Protein AF-A0A392PZQ1-F1 (afdb_monomer)

Radius of gyration: 26.03 Å; Cα contacts (8 Å, |Δi|>4): 88; chains: 1; bounding box: 62×76×44 Å

pLDDT: mean 73.91, std 17.47, range [31.88, 94.69]

Solvent-accessible surface area (backbone atoms only — not comparable to full-atom values): 9974 Å² total; per-residue (Å²): 134,83,72,37,95,50,44,59,58,92,87,61,80,87,68,100,63,94,55,64,68,43,90,57,53,66,61,51,47,54,50,51,54,52,51,58,60,44,26,81,44,32,63,87,44,36,67,52,45,55,63,58,59,74,37,60,88,72,41,27,50,67,57,52,53,47,53,52,34,34,53,33,22,50,72,68,48,76,89,65,60,72,80,84,67,94,89,56,94,80,79,88,80,89,86,88,86,86,65,92,79,76,46,70,75,55,50,59,50,52,53,54,55,51,52,52,52,52,50,50,52,51,50,52,55,54,56,62,72,70,59,80,88,73,86,87,79,92,82,85,86,88,83,84,80,90,76,89,82,89,81,136

Secondary structure (DSSP, 8-state):
-PPPSSSS-TT-------SPBPS-HHHHHHHHHHHHHHHTT-GGGHHHHHHHHTTSSS-BHHHHHHHHHHHHHHHH-TT-S----TT------------TT--HHHHHHHHHHHHHHHHHHHHHHHHHHT---PPP----------------

Sequence (152 aa):
SKPASTPLDPAIKLHIDDSKPYIDVSQYRRLIGKLLYLTNTRPDISFATQQLSQFLHKPTVTHYNAACRVIRYLKHNPGRGIMFPRNSDLQILGFSDSDWAGCLDTIQKNQLVATVSSLAHLLYHGRLRNRPLCQDHPQRLSTELCQVQHVN

Mean predicted aligned error: 15.49 Å

Nearest PDB structures (foldseek):
  2rn7-assembly1_A  TM=2.295E-01  e=3.255E+00  Shigella flexneri

Structure (mmCIF, N/CA/C/O backbone):
data_AF-A0A392PZQ1-F1
#
_entry.id   AF-A0A392PZQ1-F1
#
loop_
_atom_site.group_PDB
_atom_site.id
_atom_site.type_symbol
_atom_site.label_atom_id
_atom_site.label_alt_id
_atom_site.label_comp_id
_atom_site.label_asym_id
_atom_site.label_entity_id
_atom_site.label_seq_id
_atom_site.pdbx_PDB_ins_code
_atom_site.Cartn_x
_atom_site.Cartn_y
_atom_site.Cartn_z
_atom_site.occupancy
_atom_site.B_iso_or_equiv
_atom_site.auth_seq_id
_atom_site.auth_comp_id
_atom_site.auth_asym_id
_atom_site.auth_atom_id
_atom_site.pdbx_PDB_model_num
ATOM 1 N N . SER A 1 1 ? -7.502 -17.627 -6.348 1.00 51.25 1 SER A N 1
ATOM 2 C CA . SER A 1 1 ? -6.379 -16.838 -5.785 1.00 51.25 1 SER A CA 1
ATOM 3 C C . SER A 1 1 ? -6.239 -17.114 -4.293 1.00 51.25 1 SER A C 1
ATOM 5 O O . SER A 1 1 ? -7.239 -17.015 -3.593 1.00 51.25 1 SER A O 1
ATOM 7 N N . LYS A 1 2 ? -5.039 -17.453 -3.799 1.00 65.81 2 LYS A N 1
ATOM 8 C CA . LYS A 1 2 ? -4.802 -17.747 -2.371 1.00 65.81 2 LYS A CA 1
ATOM 9 C C . LYS A 1 2 ? -4.878 -16.462 -1.512 1.00 65.81 2 LYS A C 1
ATOM 11 O O . LYS A 1 2 ? -4.329 -15.438 -1.949 1.00 65.81 2 LYS A O 1
ATOM 16 N N . PRO A 1 3 ? -5.556 -16.480 -0.347 1.00 66.75 3 PRO A N 1
ATOM 17 C CA . PRO A 1 3 ? -5.645 -15.323 0.547 1.00 66.75 3 PRO A CA 1
ATOM 18 C C . PRO A 1 3 ? -4.265 -14.962 1.111 1.00 66.75 3 PRO A C 1
ATOM 20 O O . PRO A 1 3 ? -3.400 -15.823 1.247 1.00 66.75 3 PRO A O 1
ATOM 23 N N . ALA A 1 4 ? -4.042 -13.677 1.386 1.00 75.38 4 ALA A N 1
ATOM 24 C CA . ALA A 1 4 ? -2.815 -13.196 2.017 1.00 75.38 4 ALA A CA 1
ATOM 25 C C . ALA A 1 4 ? -3.098 -12.899 3.492 1.00 75.38 4 ALA A C 1
ATOM 27 O O . ALA A 1 4 ? -4.072 -12.212 3.790 1.00 75.38 4 ALA A O 1
ATOM 28 N N . SER A 1 5 ? -2.257 -13.406 4.399 1.00 76.44 5 SER A N 1
ATOM 29 C CA . SER A 1 5 ? -2.388 -13.145 5.841 1.00 76.44 5 SER A CA 1
ATOM 30 C C . SER A 1 5 ? -1.829 -11.781 6.250 1.00 76.44 5 SER A C 1
ATOM 32 O O . SER A 1 5 ? -2.225 -11.253 7.283 1.00 76.44 5 SER A O 1
ATOM 34 N N . THR A 1 6 ? -0.919 -11.212 5.452 1.00 81.12 6 THR A N 1
ATOM 35 C CA . THR A 1 6 ? -0.317 -9.894 5.685 1.00 81.12 6 THR A CA 1
ATOM 36 C C . THR A 1 6 ? -0.540 -8.970 4.486 1.00 81.12 6 THR A C 1
ATOM 38 O O . THR A 1 6 ? -0.497 -9.445 3.339 1.00 81.12 6 THR A O 1
ATOM 41 N N . PRO A 1 7 ? -0.758 -7.660 4.721 1.00 78.00 7 PRO A N 1
ATOM 42 C CA . PRO A 1 7 ? -1.007 -6.694 3.653 1.00 78.00 7 PRO A CA 1
ATOM 43 C C . PRO A 1 7 ? 0.231 -6.469 2.778 1.00 78.00 7 PRO A C 1
ATOM 45 O O . PRO A 1 7 ? 0.112 -6.407 1.556 1.00 78.00 7 PRO A O 1
ATOM 48 N N . LEU A 1 8 ? 1.418 -6.438 3.389 1.00 82.50 8 LEU A N 1
ATOM 49 C CA . LEU A 1 8 ? 2.707 -6.347 2.708 1.00 82.50 8 LEU A CA 1
ATOM 50 C C . LEU A 1 8 ? 3.603 -7.526 3.112 1.00 82.50 8 LEU A C 1
ATOM 52 O O . LEU A 1 8 ? 3.413 -8.138 4.166 1.00 82.50 8 LEU A O 1
ATOM 56 N N . ASP A 1 9 ? 4.544 -7.880 2.243 1.00 76.50 9 ASP A N 1
ATOM 57 C CA . ASP A 1 9 ? 5.581 -8.859 2.556 1.00 76.50 9 ASP A CA 1
ATOM 58 C C . ASP A 1 9 ? 6.797 -8.144 3.161 1.00 76.50 9 ASP A C 1
ATOM 60 O O . ASP A 1 9 ? 7.374 -7.307 2.467 1.00 76.50 9 ASP A O 1
ATOM 64 N N . PRO A 1 10 ? 7.214 -8.441 4.403 1.00 67.50 10 PRO A N 1
ATOM 65 C CA . PRO A 1 10 ? 8.396 -7.813 4.992 1.00 67.50 10 PRO A CA 1
ATOM 66 C C . PRO A 1 10 ? 9.700 -8.183 4.265 1.00 67.50 10 PRO A C 1
ATOM 68 O O . PRO A 1 10 ? 10.676 -7.444 4.367 1.00 67.50 10 PRO A O 1
ATOM 71 N N . ALA A 1 11 ? 9.728 -9.287 3.507 1.00 70.38 11 ALA A N 1
ATOM 72 C CA . ALA A 1 11 ? 10.891 -9.665 2.707 1.00 70.38 11 ALA A CA 1
ATOM 73 C C . ALA A 1 11 ? 11.013 -8.854 1.403 1.00 70.38 11 ALA A C 1
ATOM 75 O O . ALA A 1 11 ? 12.096 -8.784 0.823 1.00 70.38 11 ALA A O 1
ATOM 76 N N . ILE A 1 12 ? 9.924 -8.233 0.933 1.00 71.19 12 ILE A N 1
ATOM 77 C CA . ILE A 1 12 ? 9.902 -7.476 -0.323 1.00 71.19 12 ILE A CA 1
ATOM 78 C C . ILE A 1 12 ? 10.064 -5.990 -0.007 1.00 71.19 12 ILE A C 1
ATOM 80 O O . ILE A 1 12 ? 9.107 -5.306 0.360 1.00 71.19 12 ILE A O 1
ATOM 84 N N . LYS A 1 13 ? 11.280 -5.472 -0.194 1.00 72.81 13 LYS A N 1
ATOM 85 C CA . LYS A 1 13 ? 11.539 -4.029 -0.168 1.00 72.81 13 LYS A CA 1
ATOM 86 C C . LYS A 1 13 ? 11.158 -3.428 -1.518 1.00 72.81 13 LYS A C 1
ATOM 88 O O . LYS A 1 13 ? 11.795 -3.705 -2.531 1.00 72.81 13 LYS A O 1
ATOM 93 N N . LEU A 1 14 ? 10.095 -2.630 -1.521 1.00 77.25 14 LEU A N 1
ATOM 94 C CA . LEU A 1 14 ? 9.720 -1.831 -2.684 1.00 77.25 14 LEU A CA 1
ATOM 95 C C . LEU A 1 14 ? 10.767 -0.729 -2.859 1.00 77.25 14 LEU A C 1
ATOM 97 O O . LEU A 1 14 ? 11.026 0.017 -1.916 1.00 77.25 14 LEU A O 1
ATOM 101 N N . HIS A 1 15 ? 11.372 -0.661 -4.036 1.00 76.31 15 HIS A N 1
ATOM 102 C CA . HIS A 1 15 ? 12.304 0.392 -4.411 1.00 76.31 15 HIS A CA 1
ATOM 103 C C . HIS A 1 15 ? 12.143 0.715 -5.893 1.00 76.31 15 HIS A C 1
ATOM 105 O O . HIS A 1 15 ? 11.489 -0.021 -6.643 1.00 76.31 15 HIS A O 1
ATOM 111 N N . ILE A 1 16 ? 12.695 1.853 -6.307 1.00 71.81 16 ILE A N 1
ATOM 112 C CA . ILE A 1 16 ? 12.741 2.234 -7.717 1.00 71.81 16 ILE A CA 1
ATOM 113 C C . ILE A 1 16 ? 13.673 1.258 -8.446 1.00 71.81 16 ILE A C 1
ATOM 115 O O . ILE A 1 16 ? 14.885 1.433 -8.475 1.00 71.81 16 ILE A O 1
ATOM 119 N N . ASP A 1 17 ? 13.065 0.232 -9.031 1.00 72.69 17 ASP A N 1
ATOM 120 C CA . ASP A 1 17 ? 13.714 -0.804 -9.828 1.00 72.69 17 ASP A CA 1
ATOM 121 C C . ASP A 1 17 ? 13.522 -0.576 -11.332 1.00 72.69 17 ASP A C 1
ATOM 123 O O . ASP A 1 17 ? 12.418 -0.243 -11.768 1.00 72.69 17 ASP A O 1
ATOM 127 N N . ASP A 1 18 ? 14.520 -0.953 -12.140 1.00 67.00 18 ASP A N 1
ATOM 128 C CA . ASP A 1 18 ? 14.420 -1.072 -13.613 1.00 67.00 18 ASP A CA 1
ATOM 129 C C . ASP A 1 18 ? 13.617 -2.311 -14.072 1.00 67.00 18 ASP A C 1
ATOM 131 O O . ASP A 1 18 ? 13.656 -2.745 -15.227 1.00 67.00 18 ASP A O 1
ATOM 135 N N . SER A 1 19 ? 12.858 -2.911 -13.154 1.00 76.44 19 SER A N 1
ATOM 136 C CA . SER A 1 19 ? 11.942 -4.007 -13.454 1.00 76.44 19 SER A CA 1
ATOM 137 C C . SER A 1 19 ? 10.848 -3.582 -14.444 1.00 76.44 19 SER A C 1
ATOM 139 O O . SER A 1 19 ? 10.555 -2.400 -14.629 1.00 76.44 19 SER A O 1
ATOM 141 N N . LYS A 1 20 ? 10.213 -4.571 -15.091 1.00 86.06 20 LYS A N 1
ATOM 142 C CA . LYS A 1 20 ? 9.247 -4.335 -16.173 1.00 86.06 20 LYS A CA 1
ATOM 143 C C . LYS A 1 20 ? 8.194 -3.283 -15.762 1.00 86.06 20 LYS A C 1
ATOM 145 O O . LYS A 1 20 ? 7.485 -3.504 -14.769 1.00 86.06 20 LYS A O 1
ATOM 150 N N . PRO A 1 21 ? 8.056 -2.175 -16.517 1.00 87.12 21 PRO A N 1
ATOM 151 C CA . PRO A 1 21 ? 7.081 -1.141 -16.207 1.00 87.12 21 PRO A CA 1
ATOM 152 C C . PRO A 1 21 ? 5.665 -1.697 -16.336 1.00 87.12 21 PRO A C 1
ATOM 154 O O . PRO A 1 21 ? 5.385 -2.572 -17.164 1.00 87.12 21 PRO A O 1
ATOM 157 N N . TYR A 1 22 ? 4.761 -1.194 -15.502 1.00 87.56 22 TYR A N 1
ATOM 158 C CA . TYR A 1 22 ? 3.350 -1.528 -15.616 1.00 87.56 22 TYR A CA 1
ATOM 159 C C . TYR A 1 22 ? 2.716 -0.737 -16.765 1.00 87.56 22 TYR A C 1
ATOM 161 O O . TYR A 1 22 ? 2.897 0.473 -16.866 1.00 87.56 22 TYR A O 1
ATOM 169 N N . ILE A 1 23 ? 1.970 -1.432 -17.627 1.00 87.56 23 ILE A N 1
ATOM 170 C CA . ILE A 1 23 ? 1.448 -0.879 -18.888 1.00 87.56 23 ILE A CA 1
ATOM 171 C C . ILE A 1 23 ? 0.388 0.205 -18.633 1.00 87.56 23 ILE A C 1
ATOM 173 O O . ILE A 1 23 ? 0.365 1.213 -19.331 1.00 87.56 23 ILE A O 1
ATOM 177 N N . ASP A 1 24 ? -0.466 0.029 -17.619 1.00 90.75 24 ASP A N 1
ATOM 178 C CA . ASP A 1 24 ? -1.589 0.935 -17.344 1.00 90.75 24 ASP A CA 1
ATOM 179 C C . ASP A 1 24 ? -1.408 1.702 -16.023 1.00 90.75 24 ASP A C 1
ATOM 181 O O . ASP A 1 24 ? -1.953 1.369 -14.965 1.00 90.75 24 ASP A O 1
ATOM 185 N N . VAL A 1 25 ? -0.624 2.776 -16.079 1.00 91.38 25 VAL A N 1
ATOM 186 C CA . VAL A 1 25 ? -0.362 3.645 -14.920 1.00 91.38 25 VAL A CA 1
ATOM 187 C C . VAL A 1 25 ? -1.658 4.237 -14.349 1.00 91.38 25 VAL A C 1
ATOM 189 O O . VAL A 1 25 ? -1.795 4.376 -13.131 1.00 91.38 25 VAL A O 1
ATOM 192 N N . SER A 1 26 ? -2.641 4.547 -15.196 1.00 92.62 26 SER A N 1
ATOM 193 C CA . SER A 1 26 ? -3.923 5.126 -14.778 1.00 92.62 26 SER A CA 1
ATOM 194 C C . SER A 1 26 ? -4.723 4.160 -13.908 1.00 92.62 26 SER A C 1
ATOM 196 O O . SER A 1 26 ? -5.247 4.550 -12.858 1.00 92.62 26 SER A O 1
ATOM 198 N N . GLN A 1 27 ? -4.770 2.881 -14.287 1.00 92.88 27 GLN A N 1
ATOM 199 C CA . GLN A 1 27 ? -5.410 1.849 -13.477 1.00 92.88 27 GLN A CA 1
ATOM 200 C C . GLN A 1 27 ? -4.700 1.656 -12.133 1.00 92.88 27 GLN A C 1
ATOM 202 O O . GLN A 1 27 ? -5.376 1.538 -11.107 1.00 92.88 27 GLN A O 1
ATOM 207 N N . TYR A 1 28 ? -3.363 1.682 -12.115 1.00 93.75 28 TYR A N 1
ATOM 208 C CA . TYR A 1 28 ? -2.599 1.622 -10.866 1.00 93.75 28 TYR A CA 1
ATOM 209 C C . TYR A 1 28 ? -2.948 2.799 -9.943 1.00 93.75 28 TYR A C 1
ATOM 211 O O . TYR A 1 28 ? -3.315 2.590 -8.788 1.00 93.75 28 TYR A O 1
ATOM 219 N N . ARG A 1 29 ? -2.947 4.034 -10.460 1.00 94.00 29 ARG A N 1
ATOM 220 C CA . ARG A 1 29 ? -3.299 5.236 -9.681 1.00 94.00 29 ARG A CA 1
ATOM 221 C C . ARG A 1 29 ? -4.716 5.158 -9.116 1.00 94.00 29 ARG A C 1
ATOM 223 O O . ARG A 1 29 ? -4.924 5.445 -7.938 1.00 94.00 29 ARG A O 1
ATOM 230 N N . ARG A 1 30 ? -5.684 4.704 -9.919 1.00 94.62 30 ARG A N 1
ATOM 231 C CA . ARG A 1 30 ? -7.070 4.503 -9.465 1.00 94.62 30 ARG A CA 1
ATOM 232 C C . ARG A 1 30 ? -7.163 3.438 -8.373 1.00 94.62 30 ARG A C 1
ATOM 234 O O . ARG A 1 30 ? -7.963 3.587 -7.450 1.00 94.62 30 ARG A O 1
ATOM 241 N N . LEU A 1 31 ? -6.376 2.368 -8.470 1.00 94.44 31 LEU A N 1
ATOM 242 C CA . LEU A 1 31 ? -6.327 1.325 -7.451 1.00 94.44 31 LEU A CA 1
ATOM 243 C C . LEU A 1 31 ? -5.769 1.863 -6.128 1.00 94.44 31 LEU A C 1
ATOM 245 O O . LEU A 1 31 ? -6.410 1.691 -5.092 1.00 94.44 31 LEU A O 1
ATOM 249 N N . ILE A 1 32 ? -4.626 2.548 -6.165 1.00 94.56 32 ILE A N 1
ATOM 250 C CA . ILE A 1 32 ? -4.022 3.133 -4.962 1.00 94.56 32 ILE A CA 1
ATOM 251 C C . ILE A 1 32 ? -4.947 4.180 -4.336 1.00 94.56 32 ILE A C 1
ATOM 253 O O . ILE A 1 32 ? -5.106 4.182 -3.121 1.00 94.56 32 ILE A O 1
ATOM 257 N N . GLY A 1 33 ? -5.647 4.991 -5.138 1.00 94.69 33 GLY A N 1
ATOM 258 C CA . GLY A 1 33 ? -6.641 5.939 -4.623 1.00 94.69 33 GLY A CA 1
ATOM 259 C C . GLY A 1 33 ? -7.767 5.264 -3.829 1.00 94.69 33 GLY A C 1
ATOM 260 O O . GLY A 1 33 ? -8.164 5.753 -2.775 1.00 94.69 33 GLY A O 1
ATOM 261 N N . LYS A 1 34 ? -8.243 4.093 -4.277 1.00 94.25 34 LYS A N 1
ATOM 262 C CA . LYS A 1 34 ? -9.231 3.305 -3.519 1.00 94.25 34 LYS A CA 1
ATOM 263 C C . LYS A 1 34 ? -8.650 2.740 -2.224 1.00 94.25 34 LYS A C 1
ATOM 265 O O . LYS A 1 34 ? -9.336 2.748 -1.209 1.00 94.25 34 LYS A O 1
ATOM 270 N N . LEU A 1 35 ? -7.409 2.248 -2.255 1.00 93.50 35 LEU A N 1
ATOM 271 C CA . LEU A 1 35 ? -6.733 1.762 -1.049 1.00 93.50 35 LEU A CA 1
ATOM 272 C C . LEU A 1 35 ? -6.527 2.893 -0.033 1.00 93.50 35 LEU A C 1
ATOM 274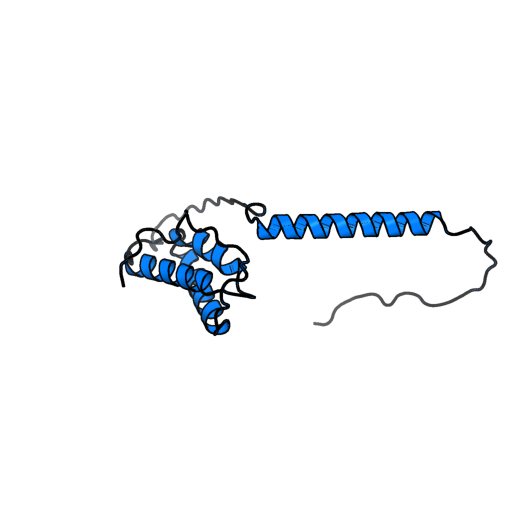 O O . LEU A 1 35 ? -6.791 2.686 1.145 1.00 93.50 35 LEU A O 1
ATOM 278 N N . LEU A 1 36 ? -6.157 4.092 -0.493 1.00 93.44 36 LEU A N 1
ATOM 279 C CA . LEU A 1 36 ? -5.982 5.279 0.345 1.00 93.44 36 LEU A CA 1
ATOM 280 C C . LEU A 1 36 ? -7.297 5.741 0.981 1.00 93.44 36 LEU A C 1
ATOM 282 O O . LEU A 1 36 ? -7.301 6.197 2.111 1.00 93.44 36 LEU A O 1
ATOM 286 N N . TYR A 1 37 ? -8.430 5.592 0.296 1.00 91.44 37 TYR A N 1
ATOM 287 C CA . TYR A 1 37 ? -9.726 5.855 0.923 1.00 91.44 37 TYR A CA 1
ATOM 288 C C . TYR A 1 37 ? -10.028 4.864 2.059 1.00 91.44 37 TYR A C 1
ATOM 290 O O . TYR A 1 37 ? -10.555 5.248 3.104 1.00 91.44 37 TYR A O 1
ATOM 298 N N . LEU A 1 38 ? -9.673 3.587 1.870 1.00 90.31 38 LEU A N 1
ATOM 299 C CA . LEU A 1 38 ? -9.937 2.533 2.848 1.00 90.31 38 LEU A CA 1
ATOM 300 C C . LEU A 1 38 ? -9.120 2.687 4.135 1.00 90.31 38 LEU A C 1
ATOM 302 O O . LEU A 1 38 ? -9.624 2.283 5.184 1.00 90.31 38 LEU A O 1
ATOM 306 N N . THR A 1 39 ? -7.929 3.296 4.097 1.00 90.44 39 THR A N 1
ATOM 307 C CA . THR A 1 39 ? -7.065 3.468 5.285 1.00 90.44 39 THR A CA 1
ATOM 308 C C . THR A 1 39 ? -7.773 4.180 6.440 1.00 90.44 39 THR A C 1
ATOM 310 O O . THR A 1 39 ? -7.550 3.821 7.592 1.00 90.44 39 THR A O 1
ATOM 313 N N . ASN A 1 40 ? -8.708 5.092 6.144 1.00 85.94 40 ASN A N 1
ATOM 314 C CA . ASN A 1 40 ? -9.517 5.794 7.149 1.00 85.94 40 ASN A CA 1
ATOM 315 C C . ASN A 1 40 ? -10.345 4.845 8.033 1.00 85.94 40 ASN A C 1
ATOM 317 O O . ASN A 1 40 ? -10.565 5.113 9.208 1.00 85.94 40 ASN A O 1
ATOM 321 N N . THR A 1 41 ? -10.809 3.729 7.470 1.00 85.69 41 THR A N 1
ATOM 322 C CA . THR A 1 41 ? -11.599 2.708 8.192 1.00 85.69 41 THR A CA 1
ATOM 323 C C . THR A 1 41 ? -10.770 1.472 8.559 1.00 85.69 41 THR A C 1
ATOM 325 O O . THR A 1 41 ? -11.164 0.678 9.417 1.00 85.69 41 THR A O 1
ATOM 328 N N . ARG A 1 42 ? -9.614 1.308 7.902 1.00 85.62 42 ARG A N 1
ATOM 329 C CA . ARG A 1 42 ? -8.718 0.148 7.943 1.00 85.62 42 ARG A CA 1
ATOM 330 C C . ARG A 1 42 ? -7.261 0.606 8.094 1.00 85.62 42 ARG A C 1
ATOM 332 O O . ARG A 1 42 ? -6.494 0.533 7.133 1.00 85.62 42 ARG A O 1
ATOM 339 N N . PRO A 1 43 ? -6.843 1.059 9.291 1.00 86.75 43 PRO A N 1
ATOM 340 C CA . PRO A 1 43 ? -5.472 1.525 9.504 1.00 86.75 43 PRO A CA 1
ATOM 341 C C . PRO A 1 43 ? -4.428 0.407 9.344 1.00 86.75 43 PRO A C 1
ATOM 343 O O . PRO A 1 43 ? -3.247 0.673 9.143 1.00 86.75 43 PRO A O 1
ATOM 346 N N . ASP A 1 44 ? -4.857 -0.858 9.377 1.00 87.31 44 ASP A N 1
ATOM 347 C CA . ASP A 1 44 ? -4.007 -2.034 9.199 1.00 87.31 44 ASP A CA 1
ATOM 348 C C . ASP A 1 44 ? -3.339 -2.109 7.817 1.00 87.31 44 ASP A C 1
ATOM 350 O O . ASP A 1 44 ? -2.301 -2.753 7.668 1.00 87.31 44 ASP A O 1
ATOM 354 N N . ILE A 1 45 ? -3.897 -1.436 6.806 1.00 90.62 45 ILE A N 1
ATOM 355 C CA . ILE A 1 45 ? -3.310 -1.348 5.460 1.00 90.62 45 ILE A CA 1
ATOM 356 C C . ILE A 1 45 ? -2.593 -0.019 5.187 1.00 90.62 45 ILE A C 1
ATOM 358 O O . ILE A 1 45 ? -2.053 0.153 4.089 1.00 90.62 45 ILE A O 1
ATOM 362 N N . SER A 1 46 ? -2.583 0.918 6.142 1.00 89.38 46 SER A N 1
ATOM 363 C CA . SER A 1 46 ? -2.046 2.272 5.944 1.00 89.38 46 SER A CA 1
ATOM 364 C C . SER A 1 46 ? -0.589 2.247 5.520 1.00 89.38 46 SER A C 1
ATOM 366 O O . SER A 1 46 ? -0.253 2.810 4.483 1.00 89.38 46 SER A O 1
ATOM 368 N N . PHE A 1 47 ? 0.252 1.503 6.240 1.00 88.12 47 PHE A N 1
ATOM 369 C CA . PHE A 1 47 ? 1.674 1.389 5.920 1.00 88.12 47 PHE A CA 1
ATOM 370 C C . PHE A 1 47 ? 1.915 0.846 4.502 1.00 88.12 47 PHE A C 1
ATOM 372 O O . PHE A 1 47 ? 2.647 1.435 3.711 1.00 88.12 47 PHE A O 1
ATOM 379 N N . ALA A 1 48 ? 1.237 -0.247 4.135 1.00 89.81 48 ALA A N 1
ATOM 380 C CA . ALA A 1 48 ? 1.377 -0.845 2.808 1.00 89.81 48 ALA A CA 1
ATOM 381 C C . ALA A 1 48 ? 0.939 0.120 1.693 1.00 89.81 48 ALA A C 1
ATOM 383 O O . ALA A 1 48 ? 1.587 0.217 0.651 1.00 89.81 48 ALA A O 1
ATOM 384 N N . THR A 1 49 ? -0.152 0.852 1.922 1.00 91.44 49 THR A N 1
ATOM 385 C CA . THR A 1 49 ? -0.690 1.829 0.969 1.00 91.44 49 THR A CA 1
ATOM 386 C C . THR A 1 49 ? 0.229 3.044 0.837 1.00 91.44 49 THR A C 1
ATOM 388 O O . THR A 1 49 ? 0.461 3.503 -0.282 1.00 91.44 49 THR A O 1
ATOM 391 N N . GLN A 1 50 ? 0.809 3.511 1.948 1.00 89.69 50 GLN A N 1
ATOM 392 C CA . GLN A 1 50 ? 1.785 4.601 1.977 1.00 89.69 50 GLN A CA 1
ATOM 393 C C . GLN A 1 50 ? 2.999 4.259 1.106 1.00 89.69 50 GLN A C 1
ATOM 395 O O . GLN A 1 50 ? 3.328 5.022 0.197 1.00 89.69 50 GLN A O 1
ATOM 400 N N . GLN A 1 51 ? 3.592 3.076 1.297 1.00 88.44 51 GLN A N 1
ATOM 401 C CA . GLN A 1 51 ? 4.735 2.619 0.500 1.00 88.44 51 GLN A CA 1
ATOM 402 C C . GLN A 1 51 ? 4.392 2.528 -0.995 1.00 88.44 51 GLN A C 1
ATOM 404 O O . GLN A 1 51 ? 5.130 3.024 -1.839 1.00 88.44 51 GLN A O 1
ATOM 409 N N . LEU A 1 52 ? 3.232 1.964 -1.346 1.00 90.31 52 LEU A N 1
ATOM 410 C CA . LEU A 1 52 ? 2.794 1.848 -2.744 1.00 90.31 52 LEU A CA 1
ATOM 411 C C . LEU A 1 52 ? 2.530 3.206 -3.414 1.00 90.31 52 LEU A C 1
ATOM 413 O O . LEU A 1 52 ? 2.703 3.337 -4.632 1.00 90.31 52 LEU A O 1
ATOM 417 N N . SER A 1 53 ? 2.116 4.212 -2.638 1.00 90.62 53 SER A N 1
ATOM 418 C CA . SER A 1 53 ? 1.815 5.558 -3.139 1.00 90.62 53 SER A CA 1
ATOM 419 C C . SER A 1 53 ? 3.056 6.337 -3.593 1.00 90.62 53 SER A C 1
ATOM 421 O O . SER A 1 53 ? 2.946 7.242 -4.419 1.00 90.62 53 SER A O 1
ATOM 423 N N . GLN A 1 54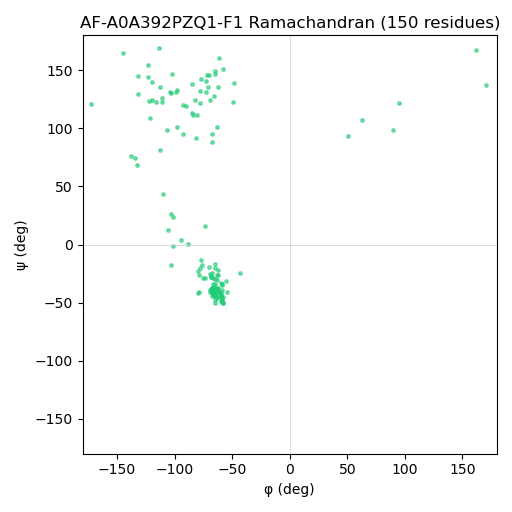 ? 4.251 5.939 -3.151 1.00 88.38 54 GLN A N 1
ATOM 424 C CA . GLN A 1 54 ? 5.512 6.556 -3.575 1.00 88.38 54 GLN A CA 1
ATOM 425 C C . GLN A 1 54 ? 5.819 6.286 -5.060 1.00 88.38 54 GLN A C 1
ATOM 427 O O . GLN A 1 54 ? 6.484 7.085 -5.719 1.00 88.38 54 GLN A O 1
ATOM 432 N N . PHE A 1 55 ? 5.268 5.205 -5.626 1.00 87.81 55 PHE A N 1
ATOM 433 C CA . PHE A 1 55 ? 5.570 4.725 -6.982 1.00 87.81 55 PHE A CA 1
ATOM 434 C C . PHE A 1 55 ? 4.483 5.054 -8.022 1.00 87.81 55 PHE A C 1
ATOM 436 O O . PHE A 1 55 ? 4.346 4.369 -9.034 1.00 87.81 55 PHE A O 1
ATOM 443 N N . LEU A 1 56 ? 3.692 6.114 -7.814 1.00 90.12 56 LEU A N 1
ATOM 444 C CA . LEU A 1 56 ? 2.592 6.487 -8.723 1.00 90.12 56 LEU A CA 1
ATOM 445 C C . LEU A 1 56 ? 3.054 7.005 -10.095 1.00 90.12 56 LEU A C 1
ATOM 447 O O . LEU A 1 56 ? 2.292 6.924 -11.058 1.00 90.12 56 LEU A O 1
ATOM 451 N N . HIS A 1 57 ? 4.268 7.555 -10.183 1.00 86.88 57 HIS A N 1
ATOM 452 C CA . HIS A 1 57 ? 4.803 8.138 -11.418 1.00 86.88 57 HIS A CA 1
ATOM 453 C C . HIS A 1 57 ? 5.317 7.072 -12.398 1.00 86.88 57 HIS A C 1
ATOM 455 O O . HIS A 1 57 ? 5.095 7.174 -13.601 1.00 86.88 57 HIS A O 1
ATOM 461 N N . LYS A 1 58 ? 5.995 6.042 -11.879 1.00 87.12 58 LYS A N 1
ATOM 462 C CA . LYS A 1 58 ? 6.560 4.927 -12.652 1.00 87.12 58 LYS A CA 1
ATOM 463 C C . LYS A 1 58 ? 6.311 3.607 -11.913 1.00 87.12 58 LYS A C 1
ATOM 465 O O . LYS A 1 58 ? 7.224 3.094 -11.267 1.00 87.12 58 LYS A O 1
ATOM 470 N N . PRO A 1 59 ? 5.081 3.069 -11.954 1.00 89.00 59 PRO A N 1
ATOM 471 C CA . PRO A 1 59 ? 4.797 1.778 -11.349 1.00 89.00 59 PRO A CA 1
ATOM 472 C C . PRO A 1 59 ? 5.428 0.650 -12.168 1.00 89.00 59 PRO A C 1
ATOM 474 O O . PRO A 1 59 ? 5.467 0.683 -13.399 1.00 89.00 59 PRO A O 1
ATOM 477 N N . THR A 1 60 ? 5.860 -0.395 -11.475 1.00 90.81 60 THR A N 1
ATOM 478 C CA . THR A 1 60 ? 6.383 -1.626 -12.083 1.00 90.81 60 THR A CA 1
ATOM 479 C C . THR A 1 60 ? 5.436 -2.787 -11.791 1.00 90.81 60 THR A C 1
ATOM 481 O O . THR A 1 60 ? 4.516 -2.684 -10.970 1.00 90.81 60 THR A O 1
ATOM 484 N N . VAL A 1 61 ? 5.649 -3.925 -12.452 1.00 89.56 61 VAL A N 1
ATOM 485 C CA . VAL A 1 61 ? 4.846 -5.136 -12.216 1.00 89.56 61 VAL A CA 1
ATOM 486 C C . VAL A 1 61 ? 4.945 -5.610 -10.756 1.00 89.56 61 VAL A C 1
ATOM 488 O O . VAL A 1 61 ? 3.959 -6.104 -10.207 1.00 89.56 61 VAL A O 1
ATOM 491 N N . THR A 1 62 ? 6.091 -5.421 -10.091 1.00 88.88 62 THR A N 1
ATOM 492 C CA . THR A 1 62 ? 6.266 -5.778 -8.671 1.00 88.88 62 THR A CA 1
ATOM 493 C C . THR A 1 62 ? 5.387 -4.915 -7.763 1.00 88.88 62 THR A C 1
ATOM 495 O O . THR A 1 62 ? 4.675 -5.461 -6.916 1.00 88.88 62 THR A O 1
ATOM 498 N N . HIS A 1 63 ? 5.333 -3.601 -8.006 1.00 90.62 63 HIS A N 1
ATOM 499 C CA . HIS A 1 63 ? 4.442 -2.671 -7.301 1.00 90.62 63 HIS A CA 1
ATOM 500 C C . HIS A 1 63 ? 2.963 -3.046 -7.476 1.00 90.62 63 HIS A C 1
ATOM 502 O O . HIS A 1 63 ? 2.208 -3.106 -6.503 1.00 90.62 63 HIS A O 1
ATOM 508 N N . TYR A 1 64 ? 2.545 -3.375 -8.702 1.00 91.00 64 TYR A N 1
ATOM 509 C CA . TYR A 1 64 ? 1.172 -3.811 -8.969 1.00 91.00 64 TYR A CA 1
ATOM 510 C C . TYR A 1 64 ? 0.826 -5.118 -8.237 1.00 91.00 64 TYR A C 1
ATOM 512 O O . TYR A 1 64 ? -0.213 -5.215 -7.583 1.00 91.00 64 TYR A O 1
ATOM 520 N N . ASN A 1 65 ? 1.722 -6.108 -8.268 1.00 90.00 65 ASN A N 1
ATOM 521 C CA . ASN A 1 65 ? 1.527 -7.380 -7.567 1.00 90.00 65 ASN A CA 1
ATOM 522 C C . ASN A 1 65 ? 1.417 -7.202 -6.044 1.00 90.00 65 ASN A C 1
ATOM 524 O O . ASN A 1 65 ? 0.604 -7.877 -5.399 1.00 90.00 65 ASN A O 1
ATOM 528 N N . ALA A 1 66 ? 2.194 -6.278 -5.472 1.00 90.75 66 ALA A N 1
ATOM 529 C CA . ALA A 1 66 ? 2.089 -5.900 -4.068 1.00 90.75 66 ALA A CA 1
ATOM 530 C C . ALA A 1 66 ? 0.730 -5.242 -3.762 1.00 90.75 66 ALA A C 1
ATOM 532 O O . ALA A 1 66 ? 0.057 -5.657 -2.818 1.00 90.75 66 ALA A O 1
ATOM 533 N N . ALA A 1 67 ? 0.244 -4.327 -4.607 1.00 91.94 67 ALA A N 1
ATOM 534 C CA . ALA A 1 67 ? -1.100 -3.759 -4.464 1.00 91.94 67 ALA A CA 1
ATOM 535 C C . ALA A 1 67 ? -2.198 -4.840 -4.537 1.00 91.94 67 ALA A C 1
ATOM 537 O O . ALA A 1 67 ? -3.115 -4.871 -3.713 1.00 91.94 67 ALA A O 1
ATOM 538 N N . CYS A 1 68 ? -2.078 -5.809 -5.450 1.00 91.31 68 CYS A N 1
ATOM 539 C CA . CYS A 1 68 ? -2.993 -6.952 -5.514 1.00 91.31 68 CYS A CA 1
ATOM 540 C C . CYS A 1 68 ? -2.947 -7.834 -4.255 1.00 91.31 68 CYS A C 1
ATOM 542 O O . CYS A 1 68 ? -3.958 -8.444 -3.896 1.00 91.31 68 CYS A O 1
ATOM 544 N N . ARG A 1 69 ? -1.803 -7.933 -3.564 1.00 91.50 69 ARG A N 1
ATOM 545 C CA . ARG A 1 69 ? -1.702 -8.631 -2.269 1.00 91.50 69 ARG A CA 1
ATOM 546 C C . ARG A 1 69 ? -2.524 -7.926 -1.193 1.00 91.50 69 ARG A C 1
ATOM 548 O O . ARG A 1 69 ? -3.276 -8.613 -0.503 1.00 91.50 69 ARG A O 1
ATOM 555 N N . VAL A 1 70 ? -2.471 -6.594 -1.124 1.00 91.31 70 VAL A N 1
ATOM 556 C CA . VAL A 1 70 ? -3.297 -5.796 -0.197 1.00 91.31 70 VAL A CA 1
ATOM 557 C C . VAL A 1 70 ? -4.786 -6.060 -0.434 1.00 91.31 70 VAL A C 1
ATOM 559 O O . VAL A 1 70 ? -5.523 -6.348 0.507 1.00 91.31 70 VAL A O 1
ATOM 562 N N . ILE A 1 71 ? -5.234 -6.079 -1.695 1.00 91.75 71 ILE A N 1
ATOM 563 C CA . ILE A 1 71 ? -6.633 -6.404 -2.029 1.00 91.75 71 ILE A CA 1
ATOM 564 C C . ILE A 1 71 ? -7.004 -7.818 -1.559 1.00 91.75 71 ILE A C 1
ATOM 566 O O . ILE A 1 71 ? -8.086 -8.031 -1.012 1.00 91.75 71 ILE A O 1
ATOM 570 N N . ARG A 1 72 ? -6.123 -8.807 -1.757 1.00 90.31 72 ARG A N 1
ATOM 571 C CA . ARG A 1 72 ? -6.371 -10.188 -1.302 1.00 90.31 72 ARG A CA 1
ATOM 572 C C . ARG A 1 72 ? -6.474 -10.285 0.216 1.00 90.31 72 ARG A C 1
ATOM 574 O O . ARG A 1 72 ? -7.303 -11.050 0.700 1.00 90.31 72 ARG A O 1
ATOM 581 N N . TYR A 1 73 ? -5.663 -9.519 0.937 1.00 89.75 73 TYR A N 1
ATOM 582 C CA . TYR A 1 73 ? -5.736 -9.415 2.390 1.00 89.75 73 TYR A CA 1
ATOM 583 C C . TYR A 1 73 ? -7.075 -8.808 2.845 1.00 89.75 73 TYR A C 1
ATOM 585 O O . TYR A 1 73 ? -7.755 -9.386 3.693 1.00 89.75 73 TYR A O 1
ATOM 593 N N . LEU A 1 74 ? -7.517 -7.716 2.209 1.00 88.75 74 LEU A N 1
ATOM 594 C CA . LEU A 1 74 ? -8.812 -7.085 2.497 1.00 88.75 74 LEU A CA 1
ATOM 595 C C . LEU A 1 74 ? -9.988 -8.042 2.272 1.00 88.75 74 LEU A C 1
ATOM 597 O O . LEU A 1 74 ? -10.872 -8.149 3.119 1.00 88.75 74 LEU A O 1
ATOM 601 N N . LYS A 1 75 ? -9.971 -8.796 1.165 1.00 87.75 75 LYS A N 1
ATOM 602 C CA . LYS A 1 75 ? -11.012 -9.791 0.858 1.00 87.75 75 LYS A CA 1
ATOM 603 C C . LYS A 1 75 ? -11.087 -10.930 1.876 1.00 87.75 75 LYS A C 1
ATOM 605 O O . LYS A 1 75 ? -12.139 -11.545 1.999 1.00 87.75 75 LYS A O 1
ATOM 610 N N . HIS A 1 76 ? -9.988 -11.243 2.559 1.00 84.00 76 HIS A N 1
ATOM 611 C CA . HIS A 1 76 ? -9.946 -12.332 3.532 1.00 84.00 76 HIS A CA 1
ATOM 612 C C . HIS A 1 76 ? -10.558 -11.941 4.886 1.00 84.00 76 HIS A C 1
ATOM 614 O O . HIS A 1 76 ? -11.058 -12.808 5.592 1.00 84.00 76 HIS A O 1
ATOM 620 N N . ASN A 1 77 ? -10.562 -10.649 5.236 1.00 78.88 77 ASN A N 1
ATOM 621 C CA . ASN A 1 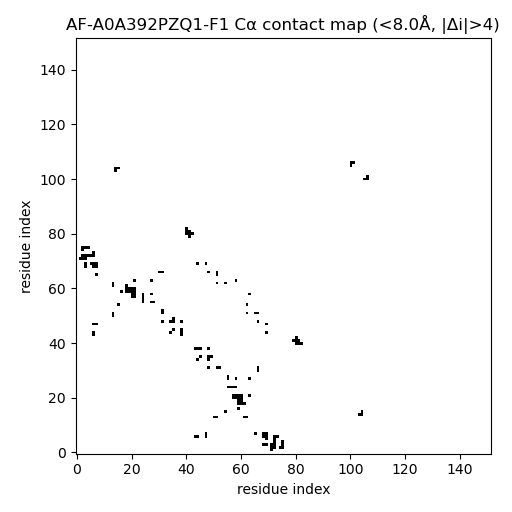77 ? -10.996 -10.163 6.548 1.00 78.88 77 ASN A CA 1
ATOM 622 C C . ASN A 1 77 ? -11.957 -8.963 6.435 1.00 78.88 77 ASN A C 1
ATOM 624 O O . ASN A 1 77 ? -11.573 -7.861 6.833 1.00 78.88 77 ASN A O 1
ATOM 628 N N . PRO A 1 78 ? -13.194 -9.121 5.929 1.00 77.25 78 PRO A N 1
ATOM 629 C CA . PRO A 1 78 ? -14.112 -7.991 5.743 1.00 77.25 78 PRO A CA 1
ATOM 630 C C . PRO A 1 78 ? -14.577 -7.347 7.061 1.00 77.25 78 PRO A C 1
ATOM 632 O O . PRO A 1 78 ? -14.843 -6.153 7.084 1.00 77.25 78 PRO A O 1
ATOM 635 N N . GLY A 1 79 ? -14.641 -8.107 8.162 1.00 74.25 79 GLY A N 1
ATOM 636 C CA . GLY A 1 79 ? -15.189 -7.644 9.447 1.00 74.25 79 GLY A CA 1
ATOM 637 C C . GLY A 1 79 ? -14.206 -6.949 10.396 1.00 74.25 79 GLY A C 1
ATOM 638 O O . GLY A 1 79 ? -14.591 -6.584 11.500 1.00 74.25 79 GLY A O 1
ATOM 639 N N . ARG A 1 80 ? -12.933 -6.786 10.018 1.00 72.75 80 ARG A N 1
ATOM 640 C CA . ARG A 1 80 ? -11.972 -6.004 10.817 1.00 72.75 80 ARG A CA 1
ATOM 641 C C . ARG A 1 80 ? -12.110 -4.531 10.434 1.00 72.75 80 ARG A C 1
ATOM 64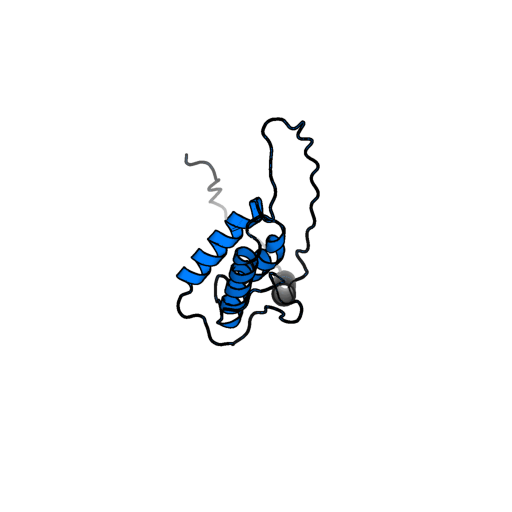3 O O . ARG A 1 80 ? -12.264 -4.232 9.260 1.00 72.75 80 ARG A O 1
ATOM 650 N N . GLY A 1 81 ? -12.081 -3.597 11.367 1.00 75.94 81 GLY A N 1
ATOM 651 C CA . GLY A 1 81 ? -12.190 -2.176 11.039 1.00 75.94 81 GLY A CA 1
ATOM 652 C C . GLY A 1 81 ? -12.575 -1.346 12.244 1.00 75.94 81 GLY A C 1
ATOM 653 O O . GLY A 1 81 ? -12.952 -1.889 13.281 1.00 75.94 81 GLY A O 1
ATOM 654 N N . ILE A 1 82 ? -12.444 -0.032 12.106 1.00 77.31 82 ILE A N 1
ATOM 655 C CA . ILE A 1 82 ? -12.847 0.905 13.152 1.00 77.31 82 ILE A CA 1
ATOM 656 C C . ILE A 1 82 ? -14.357 1.132 13.033 1.00 77.31 82 ILE A C 1
ATOM 658 O O . ILE A 1 82 ? -14.849 1.514 11.972 1.00 77.31 82 ILE A O 1
ATOM 662 N N . MET A 1 83 ? -15.090 0.892 14.120 1.00 79.81 83 MET A N 1
ATOM 663 C CA . MET A 1 83 ? -16.523 1.162 14.224 1.00 79.81 83 MET A CA 1
ATOM 664 C C . MET A 1 83 ? -16.747 2.318 15.200 1.00 79.81 83 MET A C 1
ATOM 666 O O . MET A 1 83 ? -16.314 2.248 16.346 1.00 79.81 83 MET A O 1
ATOM 670 N N . PHE A 1 84 ? -17.461 3.353 14.754 1.00 77.50 84 PHE A N 1
ATOM 671 C CA . PHE A 1 84 ? -17.873 4.485 15.588 1.00 77.50 84 PHE A CA 1
ATOM 672 C C . PHE A 1 84 ? -19.381 4.394 15.877 1.00 77.50 84 PHE A C 1
ATOM 674 O O . PHE A 1 84 ? -20.189 4.739 15.010 1.00 77.50 84 PHE A O 1
ATOM 681 N N . PRO A 1 85 ? -19.800 3.879 17.046 1.00 80.94 85 PRO A N 1
ATOM 682 C CA . PRO A 1 85 ? -21.209 3.844 17.419 1.00 80.94 85 PRO A CA 1
ATOM 683 C C . PRO A 1 85 ? -21.736 5.257 17.719 1.00 80.94 85 PRO A C 1
ATOM 685 O O . PRO A 1 85 ? -21.032 6.098 18.263 1.00 80.94 85 PRO A O 1
ATOM 688 N N . ARG A 1 86 ? -23.008 5.519 17.395 1.00 81.25 86 ARG A N 1
ATOM 689 C CA . ARG A 1 86 ? -23.650 6.838 17.587 1.00 81.25 86 ARG A CA 1
ATOM 690 C C . ARG A 1 86 ? -23.720 7.285 19.057 1.00 81.25 86 ARG A C 1
ATOM 692 O O . ARG A 1 86 ? -23.754 8.480 19.314 1.00 81.25 86 ARG A O 1
ATOM 699 N N . ASN A 1 87 ? -23.735 6.337 19.995 1.00 83.38 87 ASN A N 1
ATOM 700 C CA . ASN A 1 87 ? -23.939 6.580 21.426 1.00 83.38 87 ASN A CA 1
ATOM 701 C C . ASN A 1 87 ? -22.657 6.334 22.244 1.00 83.38 87 ASN A C 1
ATOM 703 O O . ASN A 1 87 ? -22.709 5.661 23.270 1.00 83.38 87 ASN A O 1
ATOM 707 N N . SER A 1 88 ? -21.498 6.802 21.776 1.00 80.06 88 SER A N 1
ATOM 708 C CA . SER A 1 88 ? -20.254 6.745 22.558 1.00 80.06 88 SER A CA 1
ATOM 709 C C . SER A 1 88 ? -19.786 8.135 22.962 1.00 80.06 88 SER A C 1
ATOM 711 O O . SER A 1 88 ? -19.708 9.015 22.105 1.00 80.06 88 SER A O 1
ATOM 713 N N . ASP A 1 89 ? -19.377 8.289 24.223 1.00 81.38 89 ASP A N 1
ATOM 714 C CA . ASP A 1 89 ? -18.587 9.431 24.691 1.00 81.38 89 ASP A CA 1
ATOM 715 C C . ASP A 1 89 ? -17.196 9.372 24.045 1.00 81.38 89 ASP A C 1
ATOM 717 O O 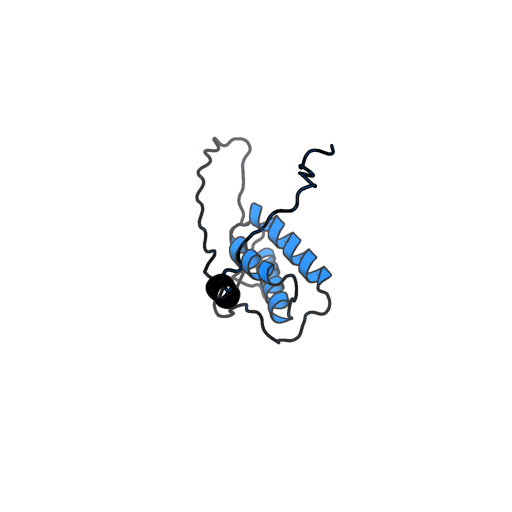. ASP A 1 89 ? -16.265 8.723 24.525 1.00 81.38 89 ASP A O 1
ATOM 721 N N . LEU A 1 90 ? -17.083 9.980 22.866 1.00 78.50 90 LEU A N 1
ATOM 722 C CA . LEU A 1 90 ? -15.925 9.861 21.990 1.00 78.50 90 LEU A CA 1
ATOM 723 C C . LEU A 1 90 ? -14.825 10.827 22.462 1.00 78.50 90 LEU A C 1
ATOM 725 O O . LEU A 1 90 ? -14.796 11.991 22.072 1.00 78.50 90 LEU A O 1
ATOM 729 N N . GLN A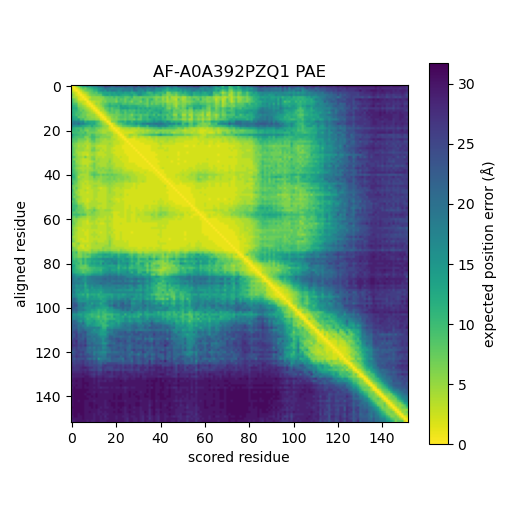 1 91 ? -13.921 10.354 23.324 1.00 80.31 91 GLN A N 1
ATOM 730 C CA . GLN A 1 91 ? -12.725 11.109 23.709 1.00 80.31 91 GLN A CA 1
ATOM 731 C C . GLN A 1 91 ? -11.618 10.907 22.668 1.00 80.31 91 GLN A C 1
ATOM 733 O O . GLN A 1 91 ? -11.077 9.812 22.514 1.00 80.31 91 GLN A O 1
ATOM 738 N N . ILE A 1 92 ? -11.298 11.965 21.922 1.00 77.88 92 ILE A N 1
ATOM 739 C CA . ILE A 1 92 ? -10.293 11.930 20.854 1.00 77.88 92 ILE A CA 1
ATOM 740 C C . ILE A 1 92 ? -8.904 12.159 21.463 1.00 77.88 92 ILE A C 1
ATOM 742 O O . ILE A 1 92 ? -8.594 13.254 21.923 1.00 77.88 92 ILE A O 1
ATOM 746 N N . LEU A 1 93 ? -8.057 11.131 21.420 1.00 81.50 93 LEU A N 1
ATOM 747 C CA . LEU A 1 93 ? -6.624 11.208 21.716 1.00 81.50 93 LEU A CA 1
ATOM 748 C C . LEU A 1 93 ? -5.845 10.996 20.414 1.00 81.50 93 LEU A C 1
ATOM 750 O O . LEU A 1 93 ? -6.030 9.986 19.736 1.00 81.50 93 LEU A O 1
ATOM 754 N N . GLY A 1 94 ? -5.005 11.965 20.047 1.00 81.62 94 GLY A N 1
ATOM 755 C CA . GLY A 1 94 ? -4.209 11.936 18.819 1.00 81.62 94 GLY A CA 1
ATOM 756 C C . GLY A 1 94 ? -2.745 11.606 19.092 1.00 81.62 94 GLY A C 1
ATOM 757 O O . GLY A 1 94 ? -2.120 12.231 19.943 1.00 81.62 94 GLY A O 1
ATOM 758 N N . PHE A 1 95 ? -2.192 10.663 18.331 1.00 80.75 95 PHE A N 1
ATOM 759 C CA . PHE A 1 95 ? -0.761 10.357 18.292 1.00 80.75 95 PHE A CA 1
ATOM 760 C C . PHE A 1 95 ? -0.255 10.572 16.861 1.00 80.75 95 PHE A C 1
ATOM 762 O O . PHE A 1 95 ? -0.950 10.221 15.907 1.00 80.75 95 PHE A O 1
ATOM 769 N N . SER A 1 96 ? 0.936 11.151 16.707 1.00 79.50 96 SER A N 1
ATOM 770 C CA . SER A 1 96 ? 1.580 11.375 15.409 1.00 79.50 96 SER A CA 1
ATOM 771 C C . SER A 1 96 ? 2.936 10.682 15.397 1.00 79.50 96 SER A C 1
ATOM 773 O O . SER A 1 96 ? 3.777 10.983 16.240 1.00 79.50 96 SER A O 1
ATOM 775 N N . ASP A 1 97 ? 3.146 9.790 14.433 1.00 69.25 97 ASP A N 1
ATOM 776 C CA . ASP A 1 97 ? 4.426 9.137 14.157 1.00 69.25 97 ASP A CA 1
ATOM 777 C C . ASP A 1 97 ? 4.884 9.557 12.753 1.00 69.25 97 ASP A C 1
ATOM 779 O O . ASP A 1 97 ? 4.126 9.434 11.788 1.00 69.25 97 ASP A O 1
ATOM 783 N N . SER A 1 98 ? 6.078 10.142 12.637 1.00 62.91 98 SER A N 1
ATOM 784 C CA . SER A 1 98 ? 6.606 10.678 11.376 1.00 62.91 98 SER A CA 1
ATOM 785 C C . SER A 1 98 ? 7.930 10.004 11.025 1.00 62.91 98 SER A C 1
ATOM 787 O O . SER A 1 98 ? 8.949 10.303 11.646 1.00 62.91 98 SER A O 1
ATOM 789 N N . ASP A 1 99 ? 7.937 9.148 9.998 1.00 63.56 99 ASP A N 1
ATOM 790 C CA . ASP A 1 99 ? 9.112 8.366 9.575 1.00 63.56 99 ASP A CA 1
ATOM 791 C C . ASP A 1 99 ? 9.847 8.924 8.339 1.00 63.56 99 ASP A C 1
ATOM 793 O O . ASP A 1 99 ? 10.557 8.186 7.663 1.00 63.56 99 ASP A O 1
ATOM 797 N N . TRP A 1 100 ? 9.731 10.227 8.047 1.00 56.06 100 TRP A N 1
ATOM 798 C CA . TRP A 1 100 ? 10.115 10.875 6.771 1.00 56.06 100 TRP A CA 1
ATOM 799 C C . TRP A 1 100 ? 11.466 10.449 6.141 1.00 56.06 100 TRP A C 1
ATOM 801 O O . TRP A 1 100 ? 11.652 10.557 4.928 1.00 56.06 100 TRP A O 1
ATOM 811 N N . ALA A 1 101 ? 12.420 9.955 6.933 1.00 57.25 101 ALA A N 1
ATOM 812 C CA . ALA A 1 101 ? 13.733 9.492 6.490 1.00 57.25 101 ALA A CA 1
ATOM 813 C C . ALA A 1 101 ? 13.855 7.972 6.207 1.00 57.25 101 ALA A C 1
ATOM 815 O O . ALA A 1 101 ? 14.951 7.520 5.898 1.00 57.25 101 ALA A O 1
ATOM 816 N N . GLY A 1 102 ? 12.795 7.161 6.294 1.00 60.78 102 GLY A N 1
ATOM 817 C CA . GLY A 1 102 ? 12.884 5.692 6.204 1.00 60.78 102 GLY A CA 1
ATOM 818 C C . GLY A 1 102 ? 13.060 5.103 4.794 1.00 60.78 102 GLY A C 1
ATOM 819 O O . GLY A 1 102 ? 13.395 3.926 4.649 1.00 60.78 102 GLY A O 1
ATOM 820 N N . CYS A 1 103 ? 12.848 5.892 3.737 1.00 68.31 103 CYS A N 1
ATOM 821 C CA . CYS A 1 103 ? 12.918 5.409 2.354 1.00 68.31 103 CYS A CA 1
ATOM 822 C C . CYS A 1 103 ? 14.317 5.597 1.749 1.00 68.31 103 CYS A C 1
ATOM 824 O O . CYS A 1 103 ? 14.785 6.726 1.586 1.00 68.31 103 CYS A O 1
ATOM 826 N N . LEU A 1 104 ? 14.954 4.490 1.340 1.00 67.19 104 LEU A N 1
ATOM 827 C CA . LEU A 1 104 ? 16.285 4.481 0.708 1.00 67.19 104 LEU A CA 1
ATOM 828 C C . LEU A 1 104 ? 16.351 5.397 -0.525 1.00 67.19 104 LEU A C 1
ATOM 830 O O . LEU A 1 104 ? 17.306 6.159 -0.683 1.00 67.19 104 LEU A O 1
ATOM 834 N N . ASP A 1 105 ? 15.293 5.393 -1.338 1.00 66.69 105 ASP A N 1
ATOM 835 C CA . ASP A 1 105 ? 15.201 6.209 -2.553 1.00 66.69 105 ASP A CA 1
ATOM 836 C C . ASP A 1 105 ? 15.104 7.716 -2.256 1.00 66.69 105 ASP A C 1
ATOM 838 O O . ASP A 1 105 ? 15.521 8.545 -3.069 1.00 66.69 105 ASP A O 1
ATOM 842 N N . THR A 1 106 ? 14.560 8.089 -1.093 1.00 63.09 106 THR A N 1
ATOM 843 C CA . THR A 1 106 ? 14.465 9.487 -0.644 1.00 63.09 106 THR A CA 1
ATOM 844 C C . THR A 1 106 ? 15.796 9.962 -0.070 1.00 63.09 106 THR A C 1
ATOM 846 O O . THR A 1 106 ? 16.236 11.063 -0.399 1.00 63.09 106 THR A O 1
ATOM 849 N N . ILE A 1 107 ? 16.484 9.128 0.720 1.00 62.84 107 ILE A N 1
ATOM 850 C CA . ILE A 1 107 ? 17.818 9.451 1.257 1.00 62.84 107 ILE A CA 1
ATOM 851 C C . ILE A 1 107 ? 18.804 9.712 0.113 1.00 62.84 107 ILE A C 1
ATOM 853 O O . ILE A 1 107 ? 19.490 10.735 0.117 1.00 62.84 107 ILE A O 1
ATOM 857 N N . GLN A 1 108 ? 18.847 8.833 -0.895 1.00 60.41 108 GLN A N 1
ATOM 858 C CA . GLN A 1 108 ? 19.773 8.987 -2.022 1.00 60.41 108 GLN A CA 1
ATOM 859 C C . GLN A 1 108 ? 19.535 10.288 -2.801 1.00 60.41 108 GLN A C 1
ATOM 861 O O . GLN A 1 108 ? 20.488 10.993 -3.139 1.00 60.41 108 GLN A O 1
ATOM 866 N N . LYS A 1 109 ? 18.269 10.650 -3.046 1.00 60.16 109 LYS A N 1
ATOM 867 C CA . LYS A 1 109 ? 17.923 11.906 -3.730 1.00 60.16 109 LYS A CA 1
ATOM 868 C C . LYS A 1 109 ? 18.263 13.130 -2.884 1.00 60.16 109 LYS A C 1
ATOM 870 O O . LYS A 1 109 ? 18.855 14.073 -3.402 1.00 60.16 109 LYS A O 1
ATOM 875 N N . ASN A 1 110 ? 17.948 13.108 -1.590 1.00 59.78 110 ASN A N 1
ATOM 876 C CA . ASN A 1 110 ? 18.206 14.237 -0.697 1.00 59.78 110 ASN A CA 1
ATOM 877 C C . ASN A 1 110 ? 19.710 14.490 -0.507 1.00 59.78 110 ASN A C 1
ATOM 879 O O . ASN A 1 110 ? 20.121 15.648 -0.472 1.00 59.78 110 ASN A O 1
ATOM 883 N N . GLN A 1 111 ? 20.538 13.436 -0.472 1.00 60.12 111 GLN A N 1
ATOM 884 C CA . GLN A 1 111 ? 21.999 13.558 -0.435 1.00 60.12 111 GLN A CA 1
ATOM 885 C C . GLN A 1 111 ? 22.516 14.329 -1.659 1.00 60.12 111 GLN A C 1
ATOM 887 O O . GLN A 1 111 ? 23.264 15.293 -1.510 1.00 60.12 111 GLN A O 1
ATOM 892 N N . LEU A 1 112 ? 22.085 13.943 -2.867 1.00 63.00 112 LEU A N 1
ATOM 893 C CA . LEU A 1 112 ? 22.503 14.600 -4.109 1.00 63.00 112 LEU A CA 1
ATOM 894 C C . LEU A 1 112 ? 22.011 16.050 -4.198 1.00 63.00 112 LEU A C 1
ATOM 896 O O . LEU A 1 112 ? 22.766 16.920 -4.617 1.00 63.00 112 LEU A O 1
ATOM 900 N N . VAL A 1 113 ? 20.772 16.331 -3.781 1.00 68.62 113 VAL A N 1
ATOM 901 C CA . VAL A 1 113 ? 20.208 17.696 -3.790 1.00 68.62 113 VAL A CA 1
ATOM 902 C C . VAL A 1 113 ? 20.933 18.613 -2.792 1.00 68.62 113 VAL A C 1
ATOM 904 O O . VAL A 1 113 ? 21.194 19.783 -3.097 1.00 68.62 113 VAL A O 1
ATOM 907 N N . ALA A 1 114 ? 21.313 18.090 -1.623 1.00 68.44 114 ALA A N 1
ATOM 908 C CA . ALA A 1 114 ? 22.085 18.830 -0.630 1.00 68.44 114 ALA A CA 1
ATOM 909 C C . ALA A 1 114 ? 23.504 19.146 -1.128 1.00 68.44 114 ALA A C 1
ATOM 911 O O . ALA A 1 114 ? 23.963 20.282 -0.982 1.00 68.44 114 ALA A O 1
ATOM 912 N N . THR A 1 115 ? 24.185 18.191 -1.777 1.00 69.50 115 THR A N 1
ATOM 913 C CA . THR A 1 115 ? 25.540 18.429 -2.301 1.00 69.50 115 THR A CA 1
ATOM 914 C C . THR A 1 115 ? 25.553 19.441 -3.442 1.00 69.50 115 THR A C 1
ATOM 916 O O . THR A 1 115 ? 26.395 20.339 -3.423 1.00 69.50 115 THR A O 1
ATOM 919 N N . VAL A 1 116 ? 24.611 19.384 -4.392 1.00 75.19 116 VAL A N 1
ATOM 920 C CA . VAL A 1 116 ? 24.567 20.366 -5.496 1.00 75.19 116 VAL A CA 1
ATOM 921 C C . VAL A 1 116 ? 24.221 21.769 -5.013 1.00 75.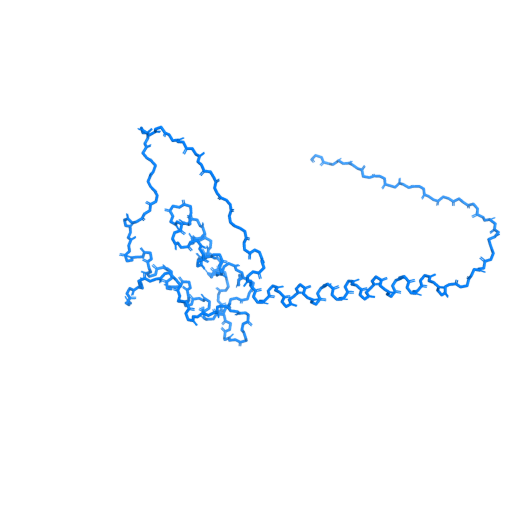19 116 VAL A C 1
ATOM 923 O O . VAL A 1 116 ? 24.823 22.729 -5.485 1.00 75.19 116 VAL A O 1
ATOM 926 N N . SER A 1 117 ? 23.323 21.902 -4.034 1.00 74.56 117 SER A N 1
ATOM 927 C CA . SER A 1 117 ? 22.979 23.205 -3.449 1.00 74.56 117 SER A CA 1
ATOM 928 C C . SER A 1 117 ? 24.164 23.799 -2.687 1.00 74.56 117 SER A C 1
ATOM 930 O O . SER A 1 117 ? 24.476 24.980 -2.838 1.00 74.56 117 SER A O 1
ATOM 932 N N . SER A 1 118 ? 24.885 22.969 -1.928 1.00 77.00 118 SER A N 1
ATOM 933 C CA . SER A 1 118 ? 26.071 23.399 -1.185 1.00 77.00 118 SER A 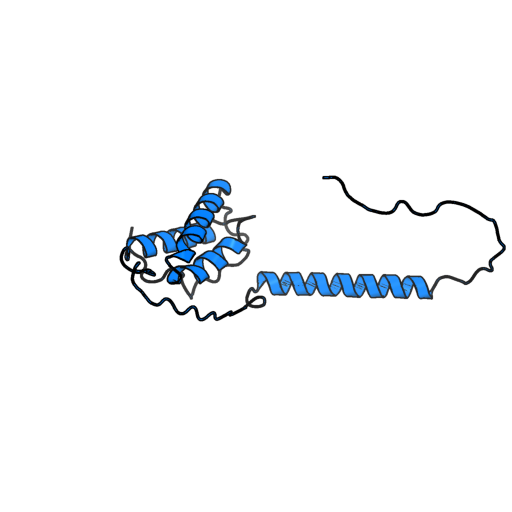CA 1
ATOM 934 C C . SER A 1 118 ? 27.228 23.779 -2.119 1.00 77.00 118 SER A C 1
ATOM 936 O O . SER A 1 118 ? 27.895 24.787 -1.889 1.00 77.00 118 SER A O 1
ATOM 938 N N . LEU A 1 119 ? 27.442 23.033 -3.209 1.00 77.44 119 LEU A N 1
ATOM 939 C CA . LEU A 1 119 ? 28.426 23.375 -4.241 1.00 77.44 119 LEU A CA 1
ATOM 940 C C . LEU A 1 119 ? 28.031 24.638 -5.014 1.00 77.44 119 LEU A C 1
ATOM 942 O O . LEU A 1 119 ? 28.884 25.487 -5.247 1.00 77.44 119 LEU A O 1
ATOM 946 N N . ALA A 1 120 ? 26.755 24.812 -5.365 1.00 81.62 120 ALA A N 1
ATOM 947 C CA . ALA A 1 120 ? 26.265 26.024 -6.019 1.00 81.62 120 ALA A CA 1
ATOM 948 C C . ALA A 1 120 ? 26.445 27.260 -5.127 1.00 81.62 120 ALA A C 1
ATOM 950 O O . ALA A 1 120 ? 26.880 28.303 -5.611 1.00 81.62 120 ALA A O 1
ATOM 951 N N . HIS A 1 121 ? 26.189 27.133 -3.822 1.00 79.94 121 HIS A N 1
ATOM 952 C CA . HIS A 1 121 ? 26.417 28.206 -2.859 1.00 79.94 121 HIS A CA 1
ATOM 953 C C . HIS A 1 121 ? 27.911 28.541 -2.722 1.00 79.94 121 HIS A C 1
ATOM 955 O O . HIS A 1 121 ? 28.274 29.715 -2.757 1.00 79.94 121 HIS A O 1
ATOM 961 N N . LEU A 1 122 ? 28.792 27.532 -2.663 1.00 79.38 122 LEU A N 1
ATOM 962 C CA . LEU A 1 122 ? 30.250 27.724 -2.653 1.00 79.38 122 LEU A CA 1
ATOM 963 C C . LEU A 1 122 ? 30.777 28.337 -3.957 1.00 79.38 122 LEU A C 1
ATOM 965 O O . LEU A 1 122 ? 31.647 29.202 -3.911 1.00 79.38 122 LEU A O 1
ATOM 969 N N . LEU A 1 123 ? 30.241 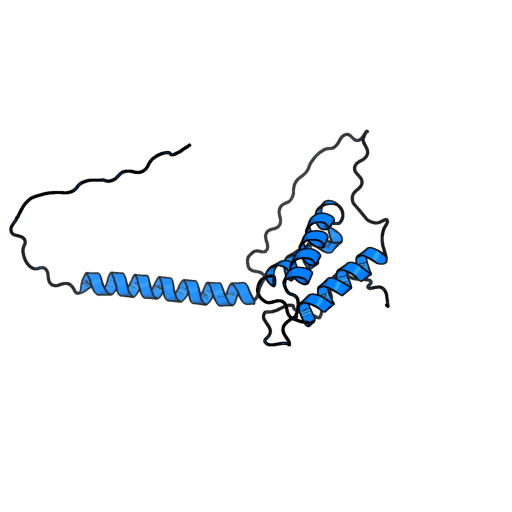27.941 -5.113 1.00 77.81 123 LEU A N 1
ATOM 970 C CA . LEU A 1 123 ? 30.590 28.520 -6.411 1.00 77.81 123 LEU A CA 1
ATOM 971 C C . LEU A 1 123 ? 30.085 29.959 -6.534 1.00 77.81 123 LEU A C 1
ATOM 973 O O . LEU A 1 123 ? 30.813 30.814 -7.027 1.00 77.81 123 LEU A O 1
ATOM 977 N N . TYR A 1 124 ? 28.876 30.255 -6.055 1.00 75.75 124 TYR A N 1
ATOM 978 C CA . TYR A 1 124 ? 28.326 31.609 -6.037 1.00 75.75 124 TYR A CA 1
ATOM 979 C C . TYR A 1 124 ? 29.137 32.526 -5.108 1.00 75.75 124 TYR A C 1
ATOM 981 O O . TYR A 1 124 ? 29.587 33.590 -5.534 1.00 75.75 124 TYR A O 1
ATOM 989 N N . HIS A 1 125 ? 29.441 32.079 -3.884 1.00 66.31 125 HIS A N 1
ATOM 990 C CA . HIS A 1 125 ? 30.290 32.827 -2.950 1.00 66.31 125 HIS A CA 1
ATOM 991 C C . HIS A 1 125 ? 31.752 32.935 -3.412 1.00 66.31 125 HIS A C 1
ATOM 993 O O . HIS A 1 125 ? 32.368 33.990 -3.257 1.00 66.31 125 HIS A O 1
ATOM 999 N N . GLY A 1 126 ? 32.312 31.886 -4.020 1.00 62.06 126 GLY A N 1
ATOM 1000 C CA . GLY A 1 126 ? 33.657 31.900 -4.603 1.00 62.06 126 GLY A CA 1
ATOM 1001 C C . GLY A 1 126 ? 33.764 32.828 -5.817 1.00 62.06 126 GLY A C 1
ATOM 1002 O O . GLY A 1 126 ? 34.778 33.499 -5.997 1.00 62.06 126 GLY A O 1
ATOM 1003 N N . ARG A 1 127 ? 32.692 32.946 -6.610 1.00 57.50 127 ARG A N 1
ATOM 1004 C CA . ARG A 1 127 ? 32.605 33.847 -7.771 1.00 57.50 127 ARG A CA 1
ATOM 1005 C C . ARG A 1 127 ? 32.410 35.314 -7.375 1.00 57.50 127 ARG A C 1
ATOM 1007 O O . ARG A 1 127 ? 32.876 36.188 -8.100 1.00 57.50 127 ARG A O 1
ATOM 1014 N N . LEU A 1 128 ? 31.779 35.595 -6.232 1.00 53.53 128 LEU A N 1
ATOM 1015 C CA . LEU A 1 128 ? 31.675 36.953 -5.676 1.00 53.53 128 LEU A CA 1
ATOM 1016 C C . LEU A 1 128 ? 32.996 37.455 -5.073 1.00 53.53 128 LEU A C 1
ATOM 1018 O O . LEU A 1 128 ? 33.257 38.653 -5.110 1.00 53.53 128 LEU A O 1
ATOM 1022 N N . ARG A 1 129 ? 33.854 36.559 -4.568 1.00 55.72 129 ARG A N 1
ATOM 1023 C CA . ARG A 1 129 ? 35.146 36.926 -3.961 1.00 55.72 129 ARG A CA 1
ATOM 1024 C C . ARG A 1 129 ? 36.234 37.303 -4.984 1.00 55.72 129 ARG A C 1
ATOM 1026 O O . ARG A 1 129 ? 37.195 37.959 -4.609 1.00 55.72 129 ARG A O 1
ATOM 1033 N N . ASN A 1 130 ? 36.058 36.937 -6.259 1.00 46.66 130 ASN A N 1
ATOM 1034 C CA . ASN A 1 130 ? 37.025 37.173 -7.344 1.00 46.66 130 ASN A CA 1
ATOM 1035 C C . ASN A 1 130 ? 36.623 38.290 -8.332 1.00 46.66 130 ASN A C 1
ATOM 1037 O O . ASN A 1 130 ? 37.234 38.404 -9.395 1.00 46.66 130 ASN A O 1
ATOM 1041 N N . ARG A 1 131 ? 35.609 39.120 -8.035 1.00 47.28 131 ARG A N 1
ATOM 1042 C CA . ARG A 1 131 ? 35.358 40.325 -8.848 1.00 47.28 131 ARG A CA 1
ATOM 1043 C C . ARG A 1 131 ? 36.368 41.420 -8.469 1.00 47.28 131 ARG A C 1
ATOM 1045 O O . ARG A 1 131 ? 36.378 41.815 -7.305 1.00 47.28 131 ARG A O 1
ATOM 1052 N N . PRO A 1 132 ? 37.186 41.941 -9.405 1.00 44.88 132 PRO A N 1
ATOM 1053 C CA . PRO A 1 132 ? 37.992 43.123 -9.132 1.00 44.88 132 PRO A CA 1
ATOM 1054 C C . PRO A 1 132 ? 37.065 44.327 -8.910 1.00 44.88 132 PRO A C 1
ATOM 1056 O O . PRO A 1 132 ? 36.170 44.594 -9.712 1.00 44.88 132 PRO A O 1
ATOM 1059 N N . LEU A 1 133 ? 37.273 45.021 -7.791 1.00 50.12 133 LEU A N 1
ATOM 1060 C CA . LEU A 1 133 ? 36.661 46.309 -7.470 1.00 50.12 133 LEU A CA 1
ATOM 1061 C C . LEU A 1 133 ? 37.122 47.348 -8.504 1.00 50.12 133 LEU A C 1
ATOM 1063 O O . LEU A 1 133 ? 38.237 47.856 -8.410 1.00 50.12 133 LEU A O 1
ATOM 1067 N N . CYS A 1 134 ? 36.280 47.663 -9.489 1.00 43.16 134 CYS A N 1
ATOM 1068 C CA . CYS A 1 134 ? 36.447 48.851 -10.325 1.00 43.16 134 CYS A CA 1
ATOM 1069 C C . CYS A 1 134 ? 35.527 49.959 -9.807 1.00 43.16 134 CYS A C 1
ATOM 1071 O O . CYS A 1 134 ? 34.358 49.724 -9.519 1.00 43.16 134 CYS A O 1
ATOM 1073 N N . GLN A 1 135 ? 36.125 51.137 -9.644 1.00 42.41 135 GLN A N 1
ATOM 1074 C CA . GLN A 1 135 ? 35.597 52.324 -8.980 1.00 42.41 135 GLN A CA 1
ATOM 1075 C C . GLN A 1 135 ? 34.348 52.892 -9.667 1.00 42.41 135 GLN A C 1
ATOM 1077 O O . GLN A 1 135 ? 34.315 53.054 -10.886 1.00 42.41 135 GLN A O 1
ATOM 1082 N N . ASP A 1 136 ? 33.355 53.236 -8.848 1.00 40.75 136 ASP A N 1
ATOM 1083 C CA . ASP A 1 136 ? 32.103 53.878 -9.241 1.00 40.75 136 ASP A CA 1
ATOM 1084 C C . ASP A 1 136 ? 32.292 55.357 -9.631 1.00 40.75 136 ASP A C 1
ATOM 1086 O O . ASP A 1 136 ? 32.829 56.166 -8.866 1.00 40.75 136 ASP A O 1
ATOM 1090 N N . HIS A 1 137 ? 31.732 55.746 -10.780 1.00 31.88 137 HIS A N 1
ATOM 1091 C CA . HIS A 1 137 ? 31.256 57.111 -11.009 1.00 31.88 137 HIS A CA 1
ATOM 1092 C C . HIS A 1 137 ? 29.841 57.092 -11.608 1.00 31.88 137 HIS A C 1
ATOM 1094 O O . HIS A 1 137 ? 29.494 56.156 -12.331 1.00 31.88 137 HIS A O 1
ATOM 1100 N N . PRO A 1 138 ? 28.980 58.066 -11.257 1.00 54.06 138 PRO A N 1
ATOM 1101 C CA . PRO A 1 138 ? 27.553 57.815 -11.146 1.00 54.06 138 PRO A CA 1
ATOM 1102 C C . PRO A 1 138 ? 26.800 58.249 -12.401 1.00 54.06 138 PRO A C 1
ATOM 1104 O O . PRO A 1 138 ? 26.924 59.394 -12.834 1.00 54.06 138 PRO A O 1
ATOM 1107 N N . GLN A 1 139 ? 25.914 57.392 -12.915 1.00 36.69 139 GLN A N 1
ATOM 1108 C CA . GLN A 1 139 ? 24.756 57.867 -13.666 1.00 36.69 139 GLN A CA 1
ATOM 1109 C C . GLN A 1 139 ? 23.455 57.208 -13.207 1.00 36.69 139 GLN A C 1
ATOM 1111 O O . GLN A 1 139 ? 23.320 56.003 -13.029 1.00 36.69 139 GLN A O 1
ATOM 1116 N N . ARG A 1 140 ? 22.536 58.133 -12.959 1.00 35.62 140 ARG A N 1
ATOM 1117 C CA . ARG A 1 140 ? 21.178 58.078 -12.447 1.00 35.62 140 ARG A CA 1
ATOM 1118 C C . ARG A 1 140 ? 20.214 57.207 -13.268 1.00 35.62 140 ARG A C 1
ATOM 1120 O O . ARG A 1 140 ? 20.215 57.269 -14.489 1.00 35.62 140 ARG A O 1
ATOM 1127 N N . LEU A 1 141 ? 19.243 56.688 -12.510 1.00 34.09 141 LEU A N 1
ATOM 1128 C CA . LEU A 1 141 ? 17.791 56.656 -12.754 1.00 34.09 141 LEU A CA 1
ATOM 1129 C C . LEU A 1 141 ? 17.137 55.428 -13.416 1.00 34.09 141 LEU A C 1
ATOM 1131 O O . LEU A 1 141 ? 17.314 55.132 -14.590 1.00 34.09 141 LEU A O 1
ATOM 1135 N N . SER A 1 142 ? 16.198 54.903 -12.616 1.00 35.44 142 SER A N 1
ATOM 1136 C CA . SER A 1 142 ? 14.873 54.387 -12.979 1.00 35.44 142 SER A CA 1
ATOM 1137 C C . SER A 1 142 ? 14.759 52.910 -13.342 1.00 35.44 142 SER A C 1
ATOM 1139 O O . SER A 1 142 ? 14.871 52.523 -14.497 1.00 35.44 142 SER A O 1
ATOM 1141 N N . THR A 1 143 ? 14.330 52.093 -12.379 1.00 38.03 143 THR A N 1
ATOM 1142 C CA . THR A 1 143 ? 12.893 51.776 -12.234 1.00 38.03 143 THR A CA 1
ATOM 1143 C C . THR A 1 143 ? 12.646 50.980 -10.953 1.00 38.03 143 THR A C 1
ATOM 1145 O O . THR A 1 143 ? 13.206 49.910 -10.736 1.00 38.03 143 THR A O 1
ATOM 1148 N N . GLU A 1 144 ? 11.813 51.551 -10.088 1.00 40.69 144 GLU A N 1
ATOM 1149 C CA . GLU A 1 144 ? 11.271 50.900 -8.906 1.00 40.69 144 GLU A CA 1
ATOM 1150 C C . GLU A 1 144 ? 10.142 49.923 -9.269 1.00 40.69 144 GLU A C 1
ATOM 1152 O O . GLU A 1 144 ? 9.313 50.195 -10.134 1.00 40.69 144 GLU A O 1
ATOM 1157 N N . LEU A 1 145 ? 10.134 48.807 -8.535 1.00 39.12 145 LEU A N 1
ATOM 1158 C CA . LEU A 1 145 ? 8.977 48.203 -7.867 1.00 39.12 145 LEU A CA 1
ATOM 1159 C C . LEU A 1 145 ? 7.700 47.984 -8.697 1.00 39.12 145 LEU A C 1
ATOM 1161 O O . LEU A 1 145 ? 6.770 48.784 -8.676 1.00 39.12 145 LEU A O 1
ATOM 1165 N N . CYS A 1 146 ? 7.569 46.783 -9.269 1.00 32.88 146 CYS A N 1
ATOM 1166 C CA . CYS A 1 146 ? 6.253 46.163 -9.430 1.00 32.88 146 CYS A CA 1
ATOM 1167 C C . CYS A 1 146 ? 5.999 45.270 -8.203 1.00 32.88 146 CYS A C 1
ATOM 1169 O O . CYS A 1 146 ? 6.493 44.144 -8.116 1.00 32.88 146 CYS A O 1
ATOM 1171 N N . GLN A 1 147 ? 5.309 45.832 -7.208 1.00 41.56 147 GLN A N 1
ATOM 1172 C CA . GLN A 1 147 ? 4.812 45.124 -6.032 1.00 41.56 147 GLN A CA 1
ATOM 1173 C C . GLN A 1 147 ? 3.616 44.228 -6.382 1.00 41.56 147 GLN A C 1
ATOM 1175 O O . GLN A 1 147 ? 2.723 44.580 -7.145 1.00 41.56 147 GLN A O 1
ATOM 1180 N N . VAL A 1 148 ? 3.638 43.067 -5.741 1.00 44.97 148 VAL A N 1
ATOM 1181 C CA . VAL A 1 148 ? 2.561 42.105 -5.496 1.00 44.97 148 VAL A CA 1
ATOM 1182 C C . VAL A 1 148 ? 1.302 42.799 -4.944 1.00 44.97 148 VAL A C 1
ATOM 1184 O O . VAL A 1 148 ? 1.452 43.615 -4.041 1.00 44.97 148 VAL A O 1
ATOM 1187 N N . GLN A 1 149 ? 0.091 42.421 -5.396 1.00 40.69 149 GLN A N 1
ATOM 1188 C CA . GLN A 1 149 ? -1.021 41.911 -4.553 1.00 40.69 149 GLN A CA 1
ATOM 1189 C C . GLN A 1 149 ? -2.377 41.773 -5.291 1.00 40.69 149 GLN A C 1
ATOM 1191 O O . GLN A 1 149 ? -2.816 42.673 -5.992 1.00 40.69 149 GLN A O 1
ATOM 1196 N N . HIS A 1 150 ? -3.041 40.641 -5.006 1.00 33.44 150 HIS A N 1
ATOM 1197 C CA . HIS A 1 150 ? -4.485 40.349 -5.056 1.00 33.44 150 HIS A CA 1
ATOM 1198 C C . HIS A 1 150 ? -5.248 40.407 -6.395 1.00 33.44 150 HIS A C 1
ATOM 1200 O O . HIS A 1 150 ? -5.661 41.460 -6.867 1.00 33.44 150 HIS A O 1
ATOM 1206 N N . VAL A 1 151 ? -5.601 39.218 -6.898 1.00 42.53 151 VAL A N 1
ATOM 1207 C CA . VAL A 1 151 ? -6.786 38.997 -7.738 1.00 42.53 151 VAL A CA 1
ATOM 1208 C C . VAL A 1 151 ? -7.670 37.990 -6.999 1.00 42.53 151 VAL A C 1
ATOM 1210 O O . VAL A 1 151 ? -7.181 36.939 -6.583 1.00 42.53 151 VAL A O 1
ATOM 1213 N N . ASN A 1 152 ? -8.922 38.396 -6.770 1.00 43.84 152 ASN A N 1
ATOM 1214 C CA . ASN A 1 152 ? -10.033 37.556 -6.312 1.00 43.84 152 ASN A CA 1
ATOM 1215 C C . ASN A 1 152 ? -10.342 36.440 -7.311 1.00 43.84 152 ASN A C 1
ATOM 1217 O O . ASN A 1 152 ? -10.257 36.718 -8.528 1.00 43.84 152 ASN A O 1
#

Organism: NCBI:txid97028

Foldseek 3Di:
DDAAQALADPVDDDDPDPAAWDPCLPVLVVLLVVLVVCCVWVVSCVVLSVSLVVCSVTHHPVSVVSSVNNVSNCVVCVPDTDDDDPPDPDDDDDDDDDPPPPGPNVVVVVVVVVVVVVVVVVVVVVVVVPDDDDDDDDDDDDDDDPDDDDDD

InterPro domains:
  IPR043502 DNA/RNA polymerase superfamily [SSF56672] (19-104)